Protein AF-A0A060YD06-F1 (afdb_monomer_lite)

Organism: Oncorhynchus mykiss (NCBI:txid8022)

Sequence (123 aa):
MFCADQNFDITQVVRFFSSKHGELAIYYEQEEGEKSSSRGIVGVCSETHWITRFLEKSQEGVTALRLASVVFYCLYKATLPYLSDFIILQPQAQTGPSAGSGSVRTVKTAMFGFSFQFSDFWK

Foldseek 3Di:
DPPPLPLDDVVVVVVVCVVDDFKAWEKEFDDPPDALLVFWFFDADPPQQWTFWIWHRDHPPPDPGRIGTDPDMGHDPVCVVVVVVCCVVCVVVVDPDDPDDGDTDGDPGGYRYDYDHPVNSVD

pLDDT: mean 71.17, std 20.57, range [27.7, 91.44]

Structure (mmCIF, N/CA/C/O backbone):
data_AF-A0A060YD06-F1
#
_entry.id   AF-A0A060YD06-F1
#
loop_
_atom_site.group_PDB
_atom_site.id
_atom_site.type_symbol
_atom_site.label_atom_id
_atom_site.label_alt_id
_atom_site.label_comp_id
_atom_site.label_asym_id
_atom_site.label_entity_id
_atom_site.label_seq_id
_atom_site.pdbx_PDB_ins_code
_atom_site.Cartn_x
_atom_site.Cartn_y
_atom_site.Cartn_z
_atom_site.occupancy
_atom_site.B_iso_or_equiv
_atom_site.auth_seq_id
_atom_site.auth_comp_id
_atom_site.auth_asym_id
_atom_site.auth_atom_id
_atom_site.pdbx_PDB_model_num
ATOM 1 N N . MET A 1 1 ? 17.313 -1.622 17.876 1.00 36.84 1 MET A N 1
ATOM 2 C CA . MET A 1 1 ? 16.736 -0.279 18.073 1.00 36.84 1 MET A CA 1
ATOM 3 C C . MET A 1 1 ? 15.233 -0.404 17.864 1.00 36.84 1 MET A C 1
ATOM 5 O O . MET A 1 1 ? 14.764 -0.278 16.744 1.00 36.84 1 MET A O 1
ATOM 9 N N . PHE A 1 2 ? 14.508 -0.812 18.909 1.00 34.81 2 PHE A N 1
ATOM 10 C CA . PHE A 1 2 ? 13.044 -0.773 18.907 1.00 34.81 2 PHE A CA 1
ATOM 11 C C . PHE A 1 2 ? 12.667 0.691 19.116 1.00 34.81 2 PHE A C 1
ATOM 13 O O . PHE A 1 2 ? 13.092 1.284 20.105 1.00 34.81 2 PHE A O 1
ATOM 20 N N . CYS A 1 3 ? 11.986 1.285 18.141 1.00 39.94 3 CYS A N 1
ATOM 21 C CA . CYS A 1 3 ? 11.454 2.637 18.242 1.00 39.94 3 CYS A CA 1
ATOM 22 C C . CYS A 1 3 ? 10.556 2.680 19.483 1.00 39.94 3 CYS A C 1
ATOM 24 O O . CYS A 1 3 ? 9.517 2.028 19.507 1.00 39.94 3 CYS A O 1
ATOM 26 N N . ALA A 1 4 ? 11.007 3.354 20.539 1.00 39.38 4 ALA A N 1
ATOM 27 C CA . ALA A 1 4 ? 10.306 3.466 21.815 1.00 39.38 4 ALA A CA 1
ATOM 28 C C . ALA A 1 4 ? 9.263 4.597 21.772 1.00 39.38 4 ALA A C 1
ATOM 30 O O . ALA A 1 4 ? 9.102 5.328 22.744 1.00 39.38 4 ALA A O 1
ATOM 31 N N . ASP A 1 5 ? 8.577 4.746 20.638 1.00 44.28 5 ASP A N 1
ATOM 32 C CA . ASP A 1 5 ? 7.366 5.552 20.566 1.00 44.28 5 ASP A CA 1
ATOM 33 C C . ASP A 1 5 ? 6.222 4.690 21.098 1.00 44.28 5 ASP A C 1
ATOM 35 O O . ASP A 1 5 ? 5.776 3.753 20.438 1.00 44.28 5 ASP A O 1
ATOM 39 N N . GLN A 1 6 ? 5.758 4.999 22.312 1.00 46.16 6 GLN A N 1
ATOM 40 C CA . GLN A 1 6 ? 4.6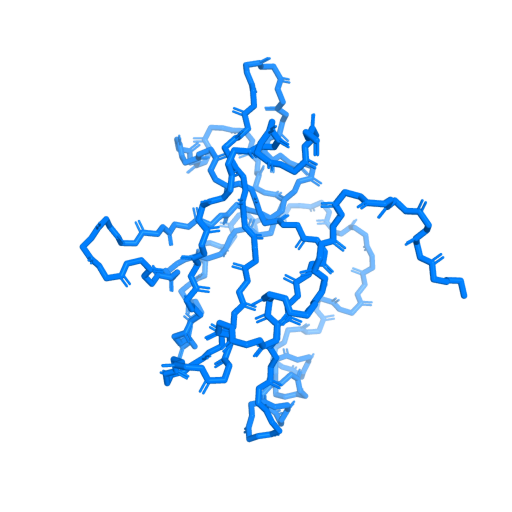51 4.309 23.003 1.00 46.16 6 GLN A CA 1
ATOM 41 C C . GLN A 1 6 ? 3.313 4.360 22.245 1.00 46.16 6 GLN A C 1
ATOM 43 O O . GLN A 1 6 ? 2.361 3.686 22.620 1.00 46.16 6 GLN A O 1
ATOM 48 N N . ASN A 1 7 ? 3.274 5.133 21.167 1.00 54.72 7 ASN A N 1
ATOM 49 C CA . ASN A 1 7 ? 2.097 5.483 20.401 1.00 54.72 7 ASN A CA 1
ATOM 50 C C . ASN A 1 7 ? 1.837 4.540 19.222 1.00 54.72 7 ASN A C 1
ATOM 52 O O . ASN A 1 7 ? 0.695 4.392 18.810 1.00 54.72 7 ASN A O 1
ATOM 56 N N . PHE A 1 8 ? 2.854 3.852 18.690 1.00 65.81 8 PHE A N 1
ATOM 57 C CA . PHE A 1 8 ? 2.685 2.940 17.554 1.00 65.81 8 PHE A CA 1
ATOM 58 C C . PHE A 1 8 ? 2.504 1.485 18.013 1.00 65.81 8 PHE A C 1
ATOM 60 O O . PHE A 1 8 ? 3.469 0.792 18.346 1.00 65.81 8 PHE A O 1
ATOM 67 N N . ASP A 1 9 ? 1.264 0.987 17.988 1.00 75.19 9 ASP A N 1
ATOM 68 C CA . ASP A 1 9 ? 0.961 -0.403 18.347 1.00 75.19 9 ASP A CA 1
ATOM 69 C C . ASP A 1 9 ? 1.152 -1.360 17.158 1.00 75.19 9 ASP A C 1
ATOM 71 O O . ASP A 1 9 ? 0.230 -1.671 16.396 1.00 75.19 9 ASP A O 1
ATOM 75 N N . ILE A 1 10 ? 2.368 -1.898 17.034 1.00 80.06 10 ILE A N 1
ATOM 76 C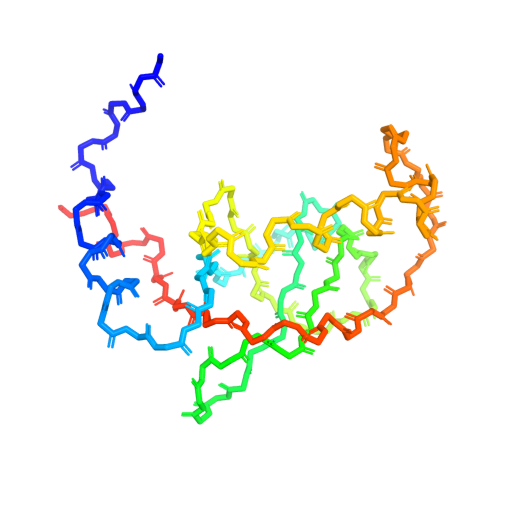 CA . ILE A 1 10 ? 2.699 -2.928 16.038 1.00 80.06 10 ILE A CA 1
ATOM 77 C C . ILE A 1 10 ? 1.795 -4.171 16.147 1.00 80.06 10 ILE A C 1
ATOM 79 O O . ILE A 1 10 ? 1.554 -4.851 15.149 1.00 80.06 10 ILE A O 1
ATOM 83 N N . THR A 1 11 ? 1.246 -4.469 17.328 1.00 83.75 11 THR A N 1
ATOM 84 C CA . THR A 1 11 ? 0.358 -5.623 17.532 1.00 83.75 11 THR A CA 1
ATOM 85 C C . THR A 1 11 ? -0.943 -5.445 16.764 1.00 83.75 11 THR A C 1
ATOM 87 O O . THR A 1 11 ? -1.426 -6.394 16.143 1.00 83.75 11 THR A O 1
ATOM 90 N N . GLN A 1 12 ? -1.509 -4.235 16.767 1.00 81.06 12 GLN A N 1
ATOM 91 C CA . GLN A 1 12 ? -2.704 -3.916 15.983 1.00 81.06 12 GLN A CA 1
ATOM 92 C C . GLN A 1 12 ? -2.436 -4.026 14.486 1.00 81.06 12 GLN A C 1
ATOM 94 O O . GLN A 1 12 ? -3.240 -4.624 13.771 1.00 81.06 12 GLN A O 1
ATOM 99 N N . VAL A 1 13 ? -1.281 -3.540 14.027 1.00 81.12 13 VAL A N 1
ATOM 100 C CA . VAL A 1 13 ? -0.861 -3.650 12.622 1.00 81.12 13 VAL A CA 1
ATOM 101 C C . VAL A 1 13 ? -0.777 -5.117 12.191 1.00 81.12 13 VAL A C 1
ATOM 103 O O . VAL A 1 13 ? -1.354 -5.497 11.173 1.00 81.12 13 VAL A O 1
ATOM 106 N N . VAL A 1 14 ? -0.136 -5.974 12.994 1.00 85.88 14 VAL A N 1
ATOM 107 C CA . VAL A 1 14 ? -0.012 -7.414 12.701 1.00 85.88 14 VAL A CA 1
ATOM 108 C C . VAL A 1 14 ? -1.371 -8.117 12.715 1.00 85.88 14 VAL A C 1
ATOM 110 O O . VAL A 1 14 ? -1.645 -8.942 11.839 1.00 85.88 14 VAL A O 1
ATOM 113 N N . ARG A 1 15 ? -2.245 -7.795 13.677 1.00 85.69 15 ARG A N 1
ATOM 114 C CA . ARG A 1 15 ? -3.612 -8.345 13.737 1.00 85.69 15 ARG A CA 1
ATOM 115 C C . ARG A 1 15 ? -4.427 -7.946 12.512 1.00 85.69 15 ARG A C 1
ATOM 117 O O . ARG A 1 15 ? -5.085 -8.800 11.922 1.00 85.69 15 ARG A O 1
ATOM 124 N N . PHE A 1 16 ? -4.351 -6.680 12.107 1.00 82.38 16 PHE A N 1
ATOM 125 C CA . PHE A 1 16 ? -5.030 -6.192 10.914 1.00 82.38 16 PHE A CA 1
ATOM 126 C C . PHE A 1 16 ? -4.509 -6.881 9.653 1.00 82.38 16 PHE A C 1
ATOM 128 O O . PHE A 1 16 ? -5.312 -7.426 8.898 1.00 82.38 16 PHE A O 1
ATOM 135 N N . PHE A 1 17 ? -3.186 -6.933 9.468 1.00 85.81 17 PHE A N 1
ATOM 136 C CA . PHE A 1 17 ? -2.552 -7.634 8.349 1.00 85.81 17 PHE A CA 1
ATOM 137 C C . PHE A 1 17 ? -3.007 -9.096 8.276 1.00 85.81 17 PHE A C 1
ATOM 139 O O . PHE A 1 17 ? -3.409 -9.571 7.222 1.00 85.81 17 PHE A O 1
ATOM 146 N N . SER A 1 18 ? -3.063 -9.782 9.419 1.00 86.88 18 SER A N 1
ATOM 147 C CA . SER A 1 18 ? -3.525 -11.174 9.492 1.00 86.88 18 SER A CA 1
ATOM 148 C C . SER A 1 18 ? -5.016 -11.347 9.166 1.00 86.88 18 SER A C 1
ATOM 150 O O . SER A 1 18 ? -5.435 -12.444 8.810 1.00 86.88 18 SER A O 1
ATOM 152 N N . SER A 1 19 ? -5.826 -10.290 9.292 1.00 84.00 19 SER A N 1
ATOM 153 C CA . SER A 1 19 ? -7.270 -10.316 9.011 1.00 84.00 19 SER A CA 1
ATOM 154 C C . SER A 1 19 ? -7.632 -10.035 7.547 1.00 84.00 19 SER A C 1
ATOM 156 O O . SER A 1 19 ? -8.793 -10.188 7.160 1.00 84.00 19 SER A O 1
ATOM 158 N N . LYS A 1 20 ? -6.670 -9.591 6.728 1.00 78.56 20 LYS A N 1
ATOM 159 C CA . LYS A 1 20 ? -6.879 -9.209 5.325 1.00 78.56 20 LYS A CA 1
ATOM 160 C C . LYS A 1 20 ? -6.116 -10.145 4.395 1.00 78.56 20 LYS A C 1
ATOM 162 O O . LYS A 1 20 ? -5.066 -10.662 4.739 1.00 78.56 20 LYS A O 1
ATOM 167 N N . HIS A 1 21 ? -6.636 -10.338 3.186 1.00 77.19 21 HIS A N 1
ATOM 168 C CA . HIS A 1 21 ? -5.945 -11.081 2.134 1.00 77.19 21 HIS A CA 1
ATOM 169 C C . HIS A 1 21 ? -5.179 -10.123 1.215 1.00 77.19 21 HIS A C 1
ATOM 171 O O . HIS A 1 21 ? -5.672 -9.776 0.145 1.00 77.19 21 HIS A O 1
ATOM 177 N N . GLY A 1 22 ? -3.985 -9.700 1.639 1.00 84.00 22 GLY A N 1
ATOM 178 C CA . GLY A 1 22 ? -2.997 -8.996 0.809 1.00 84.00 22 GLY A CA 1
ATOM 179 C C . GLY A 1 22 ? -2.001 -8.168 1.616 1.00 84.00 22 GLY A C 1
ATOM 180 O O . GLY A 1 22 ? -2.019 -8.193 2.84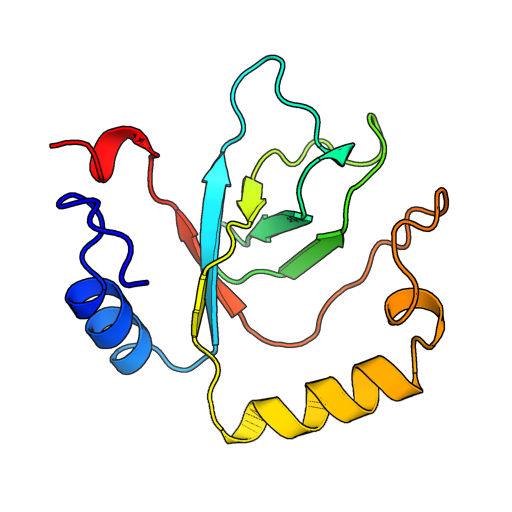3 1.00 84.00 22 GLY A O 1
ATOM 181 N N . GLU A 1 23 ? -1.116 -7.459 0.917 1.00 87.44 23 GLU A N 1
ATOM 182 C CA . GLU A 1 23 ? -0.011 -6.733 1.556 1.00 87.44 23 GLU A CA 1
ATOM 183 C C . GLU A 1 23 ? -0.485 -5.478 2.268 1.00 87.44 23 GLU A C 1
ATOM 185 O O . GLU A 1 23 ? -1.534 -4.945 1.930 1.00 87.44 23 GLU A O 1
ATOM 190 N N . LEU A 1 24 ? 0.282 -4.978 3.233 1.00 86.88 24 LEU A N 1
ATOM 191 C CA . LEU A 1 24 ? -0.067 -3.762 3.963 1.00 86.88 24 LEU A CA 1
ATOM 192 C C . LEU A 1 24 ? 1.006 -2.698 3.773 1.00 86.88 24 LEU A C 1
ATOM 194 O O . LEU A 1 24 ? 2.188 -2.967 3.983 1.00 86.88 24 LEU A O 1
ATOM 198 N N . ALA A 1 25 ? 0.581 -1.478 3.463 1.00 86.25 25 ALA A N 1
ATOM 199 C CA . ALA A 1 25 ? 1.398 -0.280 3.600 1.00 86.25 25 ALA A CA 1
ATOM 200 C C . ALA A 1 25 ? 0.624 0.780 4.384 1.00 86.25 25 ALA A C 1
ATOM 202 O O . ALA A 1 25 ? -0.581 0.962 4.193 1.00 86.25 25 ALA A O 1
ATOM 203 N N . ILE A 1 26 ? 1.322 1.483 5.269 1.00 83.19 26 ILE A N 1
ATOM 204 C CA . ILE A 1 26 ? 0.734 2.582 6.035 1.00 83.19 26 ILE A CA 1
ATOM 205 C C . ILE A 1 26 ? 0.973 3.888 5.277 1.00 83.19 26 ILE A C 1
ATOM 207 O O . ILE A 1 26 ? 2.073 4.130 4.771 1.00 83.19 26 ILE A O 1
ATOM 211 N N . TYR A 1 27 ? -0.051 4.735 5.211 1.00 86.06 27 TYR A N 1
ATOM 212 C CA . TYR A 1 27 ? 0.049 6.062 4.619 1.00 86.06 27 TYR A CA 1
ATOM 213 C C . TYR A 1 27 ? -0.620 7.119 5.500 1.00 86.06 27 TYR A C 1
ATOM 215 O O . TYR A 1 27 ? -1.460 6.808 6.345 1.00 86.06 27 TYR A O 1
ATOM 223 N N . TYR A 1 28 ? -0.247 8.374 5.272 1.00 83.44 28 TYR A N 1
ATOM 224 C CA . TYR A 1 28 ? -0.870 9.552 5.867 1.00 83.44 28 TYR A CA 1
ATOM 225 C C . TYR A 1 28 ? -1.159 10.584 4.780 1.00 83.44 28 TYR A C 1
ATOM 227 O O . TYR A 1 28 ? -0.577 10.530 3.697 1.00 83.44 28 TYR A O 1
ATOM 235 N N . GLU A 1 29 ? -2.061 11.519 5.046 1.00 87.69 29 GLU A N 1
ATOM 236 C CA . GLU A 1 29 ? -2.269 12.667 4.169 1.00 87.69 29 GLU A CA 1
ATOM 237 C C . GLU A 1 29 ? -1.274 13.777 4.516 1.00 87.69 29 GLU A C 1
ATOM 239 O O . GLU A 1 29 ? -1.201 14.207 5.663 1.00 87.69 29 GLU A O 1
ATOM 244 N N . GLN A 1 30 ? -0.498 14.221 3.527 1.00 84.81 30 GLN A N 1
ATOM 245 C CA . GLN A 1 30 ? 0.484 15.288 3.687 1.00 84.81 30 GLN A CA 1
ATOM 246 C C . GLN A 1 30 ? -0.186 16.625 4.021 1.00 84.81 30 GLN A C 1
ATOM 248 O O . GLN A 1 30 ? -1.065 17.085 3.283 1.00 84.81 30 GLN A O 1
ATOM 253 N N . GLU A 1 31 ? 0.322 17.306 5.042 1.00 86.38 31 GLU A N 1
ATOM 254 C CA . GLU A 1 31 ? -0.089 18.647 5.453 1.00 86.38 31 GLU A CA 1
ATOM 255 C C . GLU A 1 31 ? 0.280 19.706 4.409 1.00 86.38 31 GLU A C 1
ATOM 257 O O . GLU A 1 31 ? 1.157 19.511 3.562 1.00 86.38 31 GLU A O 1
ATOM 262 N N . GLU A 1 32 ? -0.394 20.853 4.449 1.00 82.88 32 GLU A N 1
ATOM 263 C CA . GLU A 1 32 ? -0.103 21.973 3.556 1.00 82.88 32 GLU A CA 1
ATOM 264 C C . GLU A 1 32 ? 1.349 22.458 3.745 1.00 82.88 32 GLU A C 1
ATOM 266 O O . GLU A 1 32 ? 1.797 22.736 4.852 1.00 82.88 32 GLU A O 1
ATOM 271 N N . GLY A 1 33 ? 2.115 22.520 2.650 1.00 84.06 33 GLY A N 1
ATOM 272 C CA . GLY A 1 33 ? 3.545 22.859 2.668 1.00 84.06 33 GLY A CA 1
ATOM 273 C C . GLY A 1 33 ? 4.502 21.660 2.648 1.00 84.06 33 GLY A C 1
ATOM 274 O O . GLY A 1 33 ? 5.674 21.827 2.295 1.00 84.06 33 GLY A O 1
ATOM 275 N N . GLU A 1 34 ? 4.031 20.440 2.925 1.00 85.00 34 GLU A N 1
ATOM 276 C CA . GLU A 1 34 ? 4.842 19.239 2.714 1.00 85.00 34 GLU A CA 1
ATOM 277 C C . GLU A 1 34 ? 5.046 18.957 1.218 1.00 85.00 34 GLU A C 1
ATOM 279 O O . GLU A 1 34 ? 4.106 18.978 0.414 1.00 85.00 34 GLU A O 1
ATOM 284 N N . LYS A 1 35 ? 6.296 18.648 0.849 1.00 84.25 35 LYS A N 1
ATOM 285 C CA . LYS A 1 35 ? 6.700 18.385 -0.536 1.00 84.25 35 LYS A CA 1
ATOM 286 C C . LYS A 1 35 ? 6.553 16.914 -0.897 1.00 84.25 35 LYS A C 1
ATOM 288 O O . LYS A 1 35 ? 7.150 16.046 -0.253 1.00 84.25 35 LYS A O 1
ATOM 293 N N . SER A 1 36 ? 5.874 16.629 -2.004 1.00 83.88 36 SER A N 1
ATOM 294 C CA . SER A 1 36 ? 5.723 15.266 -2.539 1.00 83.88 36 SER A CA 1
ATOM 295 C C . SER A 1 36 ? 7.036 14.635 -3.022 1.00 83.88 36 SER A C 1
ATOM 297 O O . SER A 1 36 ? 7.133 13.418 -3.127 1.00 83.88 36 SER A O 1
ATOM 299 N N . SER A 1 37 ? 8.080 15.437 -3.245 1.00 86.19 37 SER A N 1
ATOM 300 C CA . SER A 1 37 ? 9.415 14.969 -3.644 1.00 86.19 37 SER A CA 1
ATOM 301 C C . SER A 1 37 ? 10.220 14.334 -2.505 1.00 86.19 37 SER A C 1
ATOM 303 O O . SER A 1 37 ? 11.277 13.750 -2.742 1.00 86.19 37 SER A O 1
ATOM 305 N N . SER A 1 38 ? 9.734 14.426 -1.265 1.00 84.31 38 SER A N 1
ATOM 306 C CA . SER A 1 38 ? 10.408 13.881 -0.081 1.00 84.31 38 S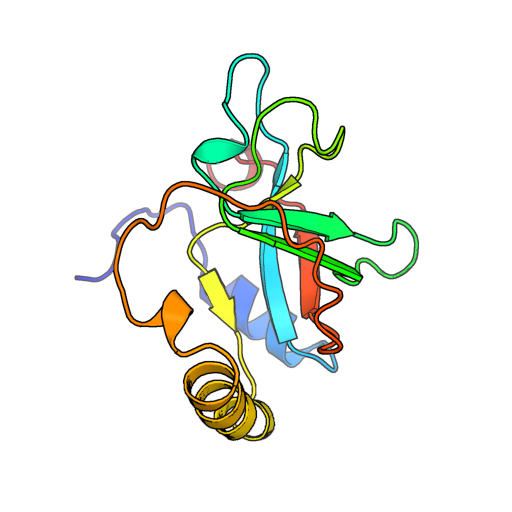ER A CA 1
ATOM 307 C C . SER A 1 38 ? 9.959 12.462 0.296 1.00 84.31 38 SER A C 1
ATOM 309 O O . SER A 1 38 ? 10.663 11.770 1.038 1.00 84.31 38 SER A O 1
ATOM 311 N N . ARG A 1 39 ? 8.803 12.014 -0.212 1.00 86.44 39 ARG A N 1
ATOM 312 C CA . ARG A 1 39 ? 8.139 10.756 0.160 1.00 86.44 39 ARG A CA 1
ATOM 313 C C . ARG A 1 39 ? 7.639 10.000 -1.071 1.00 86.44 39 ARG A C 1
ATOM 315 O O . ARG A 1 39 ? 7.537 10.557 -2.160 1.00 86.44 39 ARG A O 1
ATOM 322 N N . GLY A 1 40 ? 7.317 8.723 -0.886 1.00 87.31 40 GLY A N 1
ATOM 323 C CA . GLY A 1 40 ? 6.540 7.966 -1.863 1.00 87.31 40 GLY A CA 1
ATOM 324 C C . GLY A 1 40 ? 5.063 8.346 -1.763 1.00 87.31 40 GLY A C 1
ATOM 325 O O . GLY A 1 40 ? 4.509 8.310 -0.668 1.00 87.31 40 GLY A O 1
ATOM 326 N N . ILE A 1 41 ? 4.430 8.710 -2.878 1.00 90.44 41 ILE A N 1
ATOM 327 C CA . ILE A 1 41 ? 3.009 9.077 -2.933 1.00 90.44 41 ILE A CA 1
ATOM 328 C C . ILE A 1 41 ? 2.185 7.891 -3.419 1.00 90.44 41 ILE A C 1
ATOM 330 O O . ILE A 1 41 ? 2.492 7.297 -4.455 1.00 90.44 41 ILE A O 1
ATOM 334 N N . VAL A 1 42 ? 1.117 7.561 -2.700 1.00 88.88 42 VAL A N 1
ATOM 335 C CA . VAL A 1 42 ? 0.210 6.462 -3.026 1.00 88.88 42 VAL A CA 1
ATOM 336 C C . VAL A 1 42 ? -1.117 6.969 -3.575 1.00 88.88 42 VAL A C 1
ATOM 338 O O . VAL A 1 42 ? -1.671 7.969 -3.129 1.00 88.88 42 VAL A O 1
ATOM 341 N N . GLY A 1 43 ? -1.641 6.263 -4.571 1.00 89.75 43 GLY A N 1
ATOM 342 C CA . GLY A 1 43 ? -3.031 6.391 -4.996 1.00 89.75 43 GLY A CA 1
ATOM 343 C C . GLY A 1 43 ? -3.840 5.255 -4.399 1.00 89.75 43 GLY A C 1
ATOM 344 O O . GLY A 1 43 ? -3.473 4.096 -4.587 1.00 89.75 43 GLY A O 1
ATOM 345 N N . VAL A 1 44 ? -4.933 5.571 -3.710 1.00 86.00 44 VAL A N 1
ATOM 346 C CA . VAL A 1 44 ? -5.766 4.590 -3.003 1.00 86.00 44 VAL A CA 1
ATOM 347 C C . VAL A 1 44 ? -7.182 4.626 -3.567 1.00 86.00 44 VAL A C 1
ATOM 349 O O . VAL A 1 44 ? -7.742 5.700 -3.774 1.00 86.00 44 VAL A O 1
ATOM 352 N N . CYS A 1 45 ? -7.758 3.458 -3.844 1.00 84.69 45 CYS A N 1
ATOM 353 C CA . CYS A 1 45 ? -9.165 3.345 -4.212 1.00 84.69 45 CYS A CA 1
ATOM 354 C C . CYS A 1 45 ? -10.040 3.630 -2.986 1.00 84.69 45 CYS A C 1
ATOM 356 O O . CYS A 1 45 ? -9.882 2.975 -1.959 1.00 84.69 45 CYS A O 1
ATOM 358 N N . SER A 1 46 ? -10.976 4.573 -3.096 1.00 83.31 46 SER A N 1
ATOM 359 C CA . SER A 1 46 ? -11.848 4.985 -1.988 1.00 83.31 46 SER A CA 1
ATOM 360 C C . SER A 1 46 ? -12.795 3.888 -1.498 1.00 83.31 46 SER A C 1
ATOM 362 O O . SER A 1 46 ? -13.241 3.945 -0.361 1.00 83.31 46 SER A O 1
ATOM 364 N N . GLU A 1 47 ? -13.120 2.908 -2.343 1.00 83.44 47 GLU A N 1
ATOM 365 C CA . GLU A 1 47 ? -14.066 1.838 -2.006 1.00 83.44 47 GLU A CA 1
ATOM 366 C C . GLU A 1 47 ? -13.372 0.642 -1.349 1.00 83.44 47 GLU A C 1
ATOM 368 O O . GLU A 1 47 ? -13.835 0.116 -0.340 1.00 83.44 47 GLU A O 1
ATOM 373 N N . THR A 1 48 ? -12.250 0.195 -1.919 1.00 80.88 48 THR A N 1
ATOM 374 C CA . THR A 1 48 ? -11.556 -1.027 -1.475 1.00 80.88 48 THR A CA 1
ATOM 375 C C . THR A 1 48 ? -10.370 -0.755 -0.561 1.00 80.88 48 THR A C 1
ATOM 377 O O . THR A 1 48 ? -9.823 -1.689 0.028 1.00 80.88 48 THR A O 1
ATOM 380 N N . HIS A 1 49 ? -9.941 0.506 -0.463 1.00 81.62 49 HIS A N 1
ATOM 381 C CA . HIS A 1 49 ? -8.702 0.921 0.193 1.00 81.62 49 HIS A CA 1
ATOM 382 C C . HIS A 1 49 ? -7.441 0.250 -0.375 1.00 81.62 49 HIS A C 1
ATOM 384 O O . HIS A 1 49 ? -6.404 0.157 0.282 1.00 81.62 49 HIS A O 1
ATOM 390 N N . TRP A 1 50 ? -7.497 -0.216 -1.623 1.00 83.44 50 TRP A N 1
ATOM 391 C CA . TRP A 1 50 ? -6.325 -0.757 -2.303 1.00 83.44 50 TRP A CA 1
ATOM 392 C C . TRP A 1 50 ? -5.460 0.358 -2.862 1.00 83.44 50 TRP A C 1
ATOM 394 O O . TRP A 1 50 ? -5.943 1.271 -3.535 1.00 83.44 50 TRP A O 1
ATOM 404 N N . ILE A 1 51 ? -4.159 0.243 -2.639 1.00 85.25 51 ILE A N 1
ATOM 405 C CA . ILE A 1 51 ? -3.151 1.032 -3.322 1.00 85.25 51 ILE A CA 1
ATOM 406 C C . ILE A 1 51 ? -3.127 0.576 -4.779 1.00 85.25 51 ILE A C 1
ATOM 408 O O . ILE A 1 51 ? -2.860 -0.577 -5.104 1.00 85.25 51 ILE A O 1
ATOM 412 N N . THR A 1 52 ? -3.421 1.517 -5.663 1.00 86.81 52 THR A N 1
ATOM 413 C CA . THR A 1 52 ? -3.484 1.326 -7.118 1.00 86.81 52 THR A CA 1
ATOM 414 C C . THR A 1 52 ? -2.260 1.900 -7.826 1.00 86.81 52 THR A C 1
ATOM 416 O O . THR A 1 52 ? -1.996 1.595 -8.992 1.00 86.81 52 THR A O 1
ATOM 419 N N . ARG A 1 53 ? -1.507 2.762 -7.134 1.00 85.81 53 ARG A N 1
ATOM 420 C CA . ARG A 1 53 ? -0.360 3.485 -7.680 1.00 85.81 53 ARG A CA 1
ATOM 421 C C . ARG A 1 53 ? 0.619 3.844 -6.574 1.00 85.81 53 ARG A C 1
ATOM 423 O O . ARG A 1 53 ? 0.193 4.237 -5.493 1.00 85.81 53 ARG A O 1
ATOM 430 N N . PHE A 1 54 ? 1.908 3.779 -6.889 1.00 87.31 54 PHE A N 1
ATOM 431 C CA . PHE A 1 54 ? 2.985 4.263 -6.032 1.00 87.31 54 PHE A CA 1
ATOM 432 C C . PHE A 1 54 ? 3.939 5.130 -6.863 1.00 87.31 54 PHE A C 1
ATOM 434 O O . PHE A 1 54 ? 4.388 4.716 -7.933 1.00 87.31 54 PHE A O 1
ATOM 441 N N . LEU A 1 55 ? 4.222 6.341 -6.390 1.00 87.06 55 LEU A N 1
ATOM 442 C CA . LEU A 1 55 ? 5.107 7.316 -7.024 1.00 87.06 55 LEU A CA 1
ATOM 443 C C . LEU A 1 55 ? 6.263 7.626 -6.078 1.00 87.06 55 LEU A C 1
ATOM 445 O O . LEU A 1 55 ? 6.097 8.371 -5.116 1.00 87.06 55 LEU A O 1
ATOM 449 N N . GLU A 1 56 ? 7.438 7.071 -6.354 1.00 86.69 56 GLU A N 1
ATOM 450 C CA . GLU A 1 56 ? 8.632 7.341 -5.553 1.00 86.69 56 GLU A CA 1
ATOM 451 C C . GLU A 1 56 ? 9.115 8.779 -5.790 1.00 86.69 56 GLU A C 1
ATOM 453 O O . GLU A 1 56 ? 9.499 9.119 -6.911 1.00 86.69 56 GLU A O 1
ATOM 458 N N . LYS A 1 57 ? 9.093 9.615 -4.740 1.00 85.25 57 LYS A N 1
ATOM 459 C CA . LYS A 1 57 ? 9.644 10.986 -4.724 1.00 85.25 57 LYS A CA 1
ATOM 460 C C . LYS A 1 57 ? 9.224 11.814 -5.937 1.00 85.25 57 LYS A C 1
ATOM 462 O O . LYS A 1 57 ? 10.048 12.375 -6.662 1.00 85.25 57 LYS A O 1
ATOM 467 N N . SER A 1 58 ? 7.916 11.870 -6.163 1.00 81.62 58 SER A N 1
ATOM 468 C CA . SER A 1 58 ? 7.343 12.578 -7.304 1.00 81.62 58 SER A CA 1
ATOM 469 C C . SER A 1 58 ? 7.738 14.056 -7.303 1.00 81.62 58 SER A C 1
ATOM 471 O O . SER A 1 58 ? 7.690 14.721 -6.269 1.00 81.62 58 SER A O 1
ATOM 473 N N . GLN A 1 59 ? 8.067 14.597 -8.478 1.00 82.50 59 GLN A N 1
ATOM 474 C CA . GLN A 1 59 ? 8.222 16.042 -8.640 1.00 82.50 59 GLN A CA 1
ATOM 475 C C . GLN A 1 59 ? 6.896 16.761 -8.353 1.00 82.50 59 GLN A C 1
ATOM 477 O O . GLN A 1 59 ? 5.811 16.199 -8.546 1.00 82.50 59 GLN A O 1
ATOM 482 N N . GLU A 1 60 ? 6.997 18.006 -7.888 1.00 81.38 60 GLU A N 1
ATOM 483 C CA . GLU A 1 60 ? 5.836 18.865 -7.658 1.00 81.38 60 GLU A CA 1
ATOM 484 C C . GLU A 1 60 ? 5.073 19.087 -8.976 1.00 81.38 60 GLU A C 1
ATOM 486 O O . GLU A 1 60 ? 5.670 19.188 -10.047 1.00 81.38 60 GLU A O 1
ATOM 491 N N . GLY A 1 61 ? 3.740 19.097 -8.910 1.00 82.00 61 GLY A N 1
ATOM 492 C CA . GLY A 1 61 ? 2.865 19.269 -10.077 1.00 82.00 61 GLY A CA 1
ATOM 493 C C . GLY A 1 61 ? 2.581 18.002 -10.897 1.00 82.00 61 GLY A C 1
ATOM 494 O O . GLY A 1 61 ? 1.674 18.017 -11.723 1.00 82.00 61 GLY A O 1
ATOM 495 N N . VAL A 1 62 ? 3.283 16.886 -10.659 1.00 82.44 62 VAL A N 1
ATOM 496 C CA . VAL A 1 62 ? 3.039 15.608 -11.371 1.00 82.44 62 VAL A CA 1
ATOM 497 C C . VAL A 1 62 ? 1.767 14.901 -10.888 1.00 82.44 62 VAL A C 1
ATOM 499 O O . VAL A 1 62 ? 1.137 14.154 -11.636 1.00 82.44 62 VAL A O 1
ATOM 502 N N . THR A 1 63 ? 1.380 15.111 -9.632 1.00 84.31 63 THR A N 1
ATOM 503 C CA . THR A 1 63 ? 0.181 14.519 -9.037 1.00 84.31 63 THR A CA 1
ATOM 504 C C . THR A 1 63 ? -0.457 15.492 -8.055 1.00 84.31 63 THR A C 1
ATOM 506 O O . THR A 1 63 ? 0.244 16.252 -7.392 1.00 84.31 63 THR A O 1
ATOM 509 N N . ALA A 1 64 ? -1.785 15.442 -7.953 1.00 87.62 64 ALA A N 1
ATOM 510 C CA . ALA A 1 64 ? -2.544 16.128 -6.908 1.00 87.62 64 ALA A CA 1
ATOM 511 C C . ALA A 1 64 ? -2.747 15.248 -5.658 1.00 87.62 64 ALA A C 1
ATOM 513 O O . ALA A 1 64 ? -3.269 15.718 -4.652 1.00 87.62 64 ALA A O 1
ATOM 514 N N . LEU A 1 65 ? -2.358 13.967 -5.718 1.00 88.88 65 LEU A N 1
ATOM 515 C CA . LEU A 1 65 ? -2.461 13.051 -4.584 1.00 88.88 65 LEU A CA 1
ATOM 516 C C . LEU A 1 65 ? -1.514 13.483 -3.464 1.00 88.88 65 LEU A C 1
ATOM 518 O O . LEU A 1 65 ? -0.336 13.739 -3.711 1.00 88.88 65 LEU A O 1
ATOM 522 N N . ARG A 1 66 ? -2.033 13.492 -2.236 1.00 88.69 66 ARG A N 1
ATOM 523 C CA . ARG A 1 66 ? -1.290 13.863 -1.024 1.00 88.69 66 ARG A CA 1
ATOM 524 C C . ARG A 1 66 ? -1.081 12.704 -0.056 1.00 88.69 66 ARG A C 1
ATOM 526 O O . ARG A 1 66 ? -0.558 12.915 1.027 1.00 88.69 66 ARG A O 1
ATOM 533 N N . LEU A 1 67 ? -1.478 11.483 -0.411 1.00 89.56 67 LEU A N 1
ATOM 534 C CA . LEU A 1 67 ? -1.274 10.334 0.467 1.00 89.56 67 LEU A CA 1
ATOM 535 C C . LEU A 1 67 ? 0.188 9.888 0.380 1.00 89.56 67 LEU A C 1
ATOM 537 O O . LEU A 1 67 ? 0.614 9.369 -0.649 1.00 89.56 67 LEU A O 1
ATOM 541 N N . ALA A 1 68 ? 0.962 10.102 1.437 1.00 88.38 68 ALA A N 1
ATOM 542 C CA . ALA A 1 68 ? 2.359 9.709 1.528 1.00 88.38 68 ALA A CA 1
ATOM 543 C C . ALA A 1 68 ? 2.510 8.391 2.296 1.00 88.38 68 ALA A C 1
ATOM 545 O O . ALA A 1 68 ? 1.969 8.220 3.386 1.00 88.38 68 ALA A O 1
ATOM 546 N N . SER A 1 69 ? 3.281 7.463 1.734 1.00 85.50 69 SER A N 1
ATOM 547 C CA . SER A 1 69 ? 3.644 6.204 2.386 1.00 85.50 69 SER A CA 1
ATOM 548 C C . SER A 1 69 ? 4.706 6.437 3.459 1.00 85.50 69 SER A C 1
ATOM 550 O O . SER A 1 69 ? 5.672 7.177 3.239 1.00 85.50 69 SER A O 1
ATOM 552 N N . VAL A 1 70 ? 4.571 5.757 4.597 1.00 79.00 70 VAL A N 1
ATOM 553 C CA . VAL A 1 70 ? 5.605 5.716 5.645 1.00 79.00 70 VAL A CA 1
ATOM 554 C C . VAL A 1 70 ? 6.507 4.487 5.486 1.00 79.00 70 VAL A C 1
ATOM 556 O O . VAL A 1 70 ? 6.310 3.651 4.608 1.00 79.00 70 VAL A O 1
ATOM 559 N N . VAL A 1 71 ? 7.526 4.363 6.339 1.00 75.00 71 VAL A N 1
ATOM 560 C CA . VAL A 1 71 ? 8.535 3.284 6.304 1.00 75.00 71 VAL A CA 1
ATOM 561 C C . VAL A 1 71 ? 8.042 1.932 6.858 1.00 75.00 71 VAL A C 1
ATOM 563 O O . VAL A 1 71 ? 8.857 1.097 7.242 1.00 75.00 71 VAL A O 1
ATOM 566 N N . PHE A 1 72 ? 6.728 1.695 6.901 1.00 79.75 72 PHE A N 1
ATOM 567 C CA . PHE A 1 72 ? 6.136 0.475 7.457 1.00 79.75 72 PHE A CA 1
ATOM 568 C C . PHE A 1 72 ? 5.328 -0.293 6.416 1.00 79.75 72 PHE A C 1
ATOM 570 O O . PHE A 1 72 ? 4.358 0.221 5.855 1.00 79.75 72 PHE A O 1
ATOM 577 N N . TYR A 1 73 ? 5.717 -1.555 6.224 1.00 86.00 73 TYR A N 1
ATOM 578 C CA . TYR A 1 73 ? 5.103 -2.487 5.287 1.00 86.00 73 TYR A CA 1
ATOM 579 C C . TYR A 1 73 ? 4.975 -3.867 5.936 1.00 86.00 73 TYR A C 1
ATOM 581 O O . TYR A 1 73 ? 5.888 -4.305 6.642 1.00 86.00 73 TYR A O 1
ATOM 589 N N . CYS A 1 74 ? 3.881 -4.577 5.670 1.00 87.75 74 CYS A N 1
ATOM 590 C CA . CYS A 1 74 ? 3.778 -6.009 5.942 1.00 87.75 74 CYS A CA 1
ATOM 591 C C . CYS A 1 74 ? 3.677 -6.741 4.611 1.00 87.75 74 CYS A C 1
ATOM 593 O O . CYS A 1 74 ? 2.793 -6.439 3.811 1.00 87.75 74 CYS A O 1
ATOM 595 N N . LEU A 1 75 ? 4.612 -7.668 4.394 1.00 88.38 75 LEU A N 1
ATOM 596 C CA . LEU A 1 75 ? 4.715 -8.451 3.172 1.00 88.38 75 LEU A CA 1
ATOM 597 C C . LEU A 1 75 ? 4.569 -9.942 3.481 1.00 88.38 75 LEU A C 1
ATOM 599 O O . LEU A 1 75 ? 5.249 -10.464 4.370 1.00 88.38 75 LEU A O 1
ATOM 603 N N . TYR A 1 76 ? 3.747 -10.655 2.720 1.00 88.19 76 TYR A N 1
ATOM 604 C CA . TYR A 1 76 ? 3.726 -12.108 2.750 1.00 88.19 76 TYR A CA 1
ATOM 605 C C . TYR A 1 76 ? 5.000 -12.680 2.137 1.00 88.19 76 TYR A C 1
ATOM 607 O O . TYR A 1 76 ? 5.558 -12.170 1.165 1.00 88.19 76 TYR A O 1
ATOM 615 N N . LYS A 1 77 ? 5.422 -13.835 2.661 1.00 91.44 77 LYS A N 1
ATOM 616 C CA . LYS A 1 77 ? 6.585 -14.578 2.154 1.00 91.44 77 LYS A CA 1
ATOM 617 C C . LYS A 1 77 ? 6.509 -14.831 0.643 1.00 91.44 77 LYS A C 1
ATOM 619 O O . LYS A 1 77 ? 7.533 -14.777 -0.029 1.00 91.44 77 LYS A O 1
ATOM 624 N N . ALA A 1 78 ? 5.309 -15.091 0.121 1.00 89.62 78 ALA A N 1
ATOM 625 C CA . ALA A 1 78 ? 5.074 -15.344 -1.299 1.00 89.62 78 ALA A CA 1
ATOM 626 C C . ALA A 1 78 ? 5.384 -14.134 -2.200 1.00 89.62 78 ALA A C 1
ATOM 628 O O . ALA A 1 78 ? 5.618 -14.317 -3.390 1.00 89.62 78 ALA A O 1
ATOM 629 N N . THR A 1 79 ? 5.424 -12.925 -1.637 1.00 86.56 79 THR A N 1
ATOM 630 C CA . THR A 1 79 ? 5.650 -11.679 -2.379 1.00 86.56 79 THR A CA 1
ATOM 631 C C . THR A 1 79 ? 7.121 -11.276 -2.426 1.00 86.56 79 THR A C 1
ATOM 633 O O . THR A 1 79 ? 7.539 -10.541 -3.318 1.00 86.56 79 THR A O 1
ATOM 636 N N . LEU A 1 80 ? 7.945 -11.801 -1.516 1.00 88.94 80 LEU A N 1
ATOM 637 C CA . LEU A 1 80 ? 9.372 -11.477 -1.449 1.00 88.94 80 LEU A CA 1
ATOM 638 C C . LEU A 1 80 ? 10.159 -11.769 -2.744 1.00 88.94 80 LEU A C 1
ATOM 640 O O . LEU A 1 80 ? 11.014 -10.947 -3.075 1.00 88.94 80 LEU A O 1
ATOM 644 N N . PRO A 1 81 ? 9.893 -12.847 -3.516 1.00 89.06 81 PRO A N 1
ATOM 645 C CA . PRO A 1 81 ? 10.594 -13.085 -4.781 1.00 89.06 81 PRO A CA 1
ATOM 646 C C . PRO A 1 81 ? 10.457 -11.941 -5.799 1.00 89.06 81 PRO A C 1
ATOM 648 O O . PRO A 1 81 ? 11.420 -11.634 -6.499 1.00 89.06 81 PRO A O 1
ATOM 651 N N . TYR A 1 82 ? 9.319 -11.235 -5.822 1.00 85.81 82 TYR A N 1
ATOM 652 C CA . TYR A 1 82 ? 9.110 -10.107 -6.739 1.00 85.81 82 TYR A CA 1
ATOM 653 C C . TYR A 1 82 ? 10.026 -8.912 -6.446 1.00 85.81 82 TYR A C 1
ATOM 655 O O . TYR A 1 82 ? 10.249 -8.085 -7.329 1.00 85.81 82 TYR A O 1
ATOM 663 N N . LEU A 1 83 ? 10.576 -8.798 -5.230 1.00 85.00 83 LEU A N 1
ATOM 664 C CA . LEU A 1 83 ? 11.571 -7.767 -4.922 1.00 85.00 83 LEU A CA 1
ATOM 665 C C . LEU A 1 83 ? 12.861 -8.007 -5.710 1.00 85.00 83 LEU A C 1
ATOM 667 O O . LEU A 1 83 ? 13.443 -7.061 -6.236 1.00 85.00 83 LEU A O 1
ATOM 671 N N . SER A 1 84 ? 13.289 -9.265 -5.832 1.00 86.50 84 SER A N 1
ATOM 672 C CA . SER A 1 84 ? 14.452 -9.630 -6.643 1.00 86.50 84 SER A CA 1
ATOM 673 C C . SER A 1 84 ? 14.206 -9.327 -8.118 1.00 86.50 84 SER A C 1
ATOM 675 O O . SER A 1 84 ? 15.039 -8.674 -8.748 1.00 86.50 84 SER A O 1
ATOM 677 N N . ASP A 1 85 ? 13.037 -9.707 -8.640 1.00 87.25 85 ASP A N 1
ATOM 678 C CA . ASP A 1 85 ? 12.644 -9.393 -10.017 1.00 87.25 85 ASP A CA 1
ATOM 679 C C . ASP A 1 85 ? 12.640 -7.880 -10.260 1.00 87.25 85 ASP A C 1
ATOM 681 O O . ASP A 1 85 ? 13.178 -7.400 -11.257 1.00 87.25 85 ASP A O 1
ATOM 685 N N . PHE A 1 86 ? 12.092 -7.104 -9.321 1.00 82.44 86 PHE A N 1
ATOM 686 C CA . PHE A 1 86 ? 12.071 -5.648 -9.407 1.00 82.44 86 PHE A CA 1
ATOM 687 C C . PHE A 1 86 ? 13.481 -5.058 -9.487 1.00 82.44 86 PHE A C 1
ATOM 689 O O . PHE A 1 86 ? 13.741 -4.221 -10.347 1.00 82.44 86 PHE A O 1
ATOM 696 N N . ILE A 1 87 ? 14.397 -5.508 -8.627 1.00 83.56 87 ILE A N 1
ATOM 697 C CA . ILE A 1 87 ? 15.786 -5.031 -8.585 1.00 83.56 87 ILE A CA 1
ATOM 698 C C . ILE A 1 87 ? 16.521 -5.321 -9.901 1.00 83.56 87 ILE A C 1
ATOM 700 O O . ILE A 1 87 ? 17.315 -4.492 -10.353 1.00 83.56 87 ILE A O 1
ATOM 704 N N . ILE A 1 88 ? 16.250 -6.471 -10.523 1.00 86.88 88 ILE A N 1
ATOM 705 C CA . ILE A 1 88 ? 16.823 -6.859 -11.820 1.00 86.88 88 ILE A CA 1
ATOM 706 C C . ILE A 1 88 ? 16.236 -6.000 -12.945 1.00 86.88 88 ILE A C 1
ATOM 708 O O . ILE A 1 88 ? 16.971 -5.483 -13.785 1.00 86.88 88 ILE A O 1
ATOM 712 N N . LEU A 1 89 ? 14.913 -5.823 -12.954 1.00 83.38 89 LEU A N 1
ATOM 713 C CA . LEU A 1 89 ? 14.206 -5.044 -13.973 1.00 83.38 89 LEU A CA 1
ATOM 714 C C . LEU A 1 89 ? 14.450 -3.537 -13.842 1.00 83.38 89 LEU A C 1
ATOM 716 O O . LEU A 1 89 ? 14.256 -2.799 -14.807 1.00 83.38 89 LEU A O 1
ATOM 720 N N . GLN A 1 90 ? 14.850 -3.067 -12.660 1.00 80.00 90 GLN A N 1
ATOM 721 C CA . GLN A 1 90 ? 15.080 -1.658 -12.351 1.00 80.00 90 GLN A CA 1
ATOM 722 C C . GLN A 1 90 ? 16.470 -1.445 -11.737 1.00 80.00 90 GLN A C 1
ATOM 724 O O . GLN A 1 90 ? 16.572 -1.067 -10.570 1.00 80.00 90 GLN A O 1
ATOM 729 N N . PRO A 1 91 ? 17.556 -1.589 -12.521 1.00 75.88 91 PRO A N 1
ATOM 730 C CA . PRO A 1 91 ? 18.917 -1.384 -12.017 1.00 75.88 91 PRO A CA 1
ATOM 731 C C . PRO A 1 91 ? 19.126 0.016 -11.417 1.00 75.88 91 PRO A C 1
ATOM 733 O O . PRO A 1 91 ? 19.874 0.185 -10.461 1.00 75.88 91 PRO A O 1
ATOM 736 N N . GLN A 1 92 ? 18.393 1.011 -11.930 1.00 73.00 92 GLN A N 1
ATOM 737 C CA . GLN A 1 92 ? 18.400 2.402 -11.459 1.00 73.00 92 GLN A CA 1
ATOM 738 C C . GLN A 1 92 ? 17.893 2.557 -10.012 1.00 73.00 92 GLN A C 1
ATOM 740 O O . GLN A 1 92 ? 18.161 3.567 -9.374 1.00 73.00 92 GLN A O 1
ATOM 745 N N . ALA A 1 93 ? 17.137 1.581 -9.494 1.00 66.00 93 ALA A N 1
ATOM 746 C CA . ALA A 1 93 ? 16.641 1.587 -8.119 1.00 66.00 93 ALA A CA 1
ATOM 747 C C . ALA A 1 93 ? 17.707 1.144 -7.100 1.00 66.00 93 ALA A C 1
ATOM 749 O O . ALA A 1 93 ? 17.509 1.308 -5.899 1.00 66.00 93 ALA A O 1
ATOM 750 N N . GLN A 1 94 ? 18.831 0.580 -7.562 1.00 59.41 94 GLN A N 1
ATOM 751 C CA . GLN A 1 94 ? 19.947 0.174 -6.701 1.00 59.41 94 GLN A CA 1
ATOM 752 C C . GLN A 1 94 ? 20.856 1.354 -6.327 1.00 59.41 94 GLN A C 1
ATOM 754 O O . GLN A 1 94 ? 21.608 1.271 -5.357 1.00 59.41 94 GLN A O 1
ATOM 759 N N . THR A 1 95 ? 20.799 2.456 -7.079 1.00 51.38 95 THR A N 1
ATOM 760 C CA . THR A 1 95 ? 21.608 3.651 -6.841 1.00 51.38 95 THR A CA 1
ATOM 761 C C . THR A 1 95 ? 20.795 4.707 -6.087 1.00 51.38 95 THR A C 1
ATOM 763 O O . THR A 1 95 ? 19.665 5.035 -6.445 1.00 51.38 95 THR A O 1
ATOM 766 N N . GLY A 1 96 ? 21.364 5.241 -5.000 1.00 53.81 96 GLY A N 1
ATOM 767 C CA . GLY A 1 96 ? 20.811 6.398 -4.285 1.00 53.81 96 GLY A CA 1
ATOM 768 C C . GLY A 1 96 ? 20.660 7.638 -5.186 1.00 53.81 96 GLY A C 1
ATOM 769 O O . GLY A 1 96 ? 21.071 7.633 -6.343 1.00 53.81 96 GLY A O 1
ATOM 770 N N . PRO A 1 97 ? 20.091 8.724 -4.639 1.00 47.84 97 PRO A N 1
ATOM 771 C CA . PRO A 1 97 ? 19.043 9.523 -5.275 1.00 47.84 97 PRO A CA 1
ATOM 772 C C . PRO A 1 97 ? 19.369 9.911 -6.723 1.00 47.84 97 PRO A C 1
ATOM 774 O O . PRO A 1 97 ? 20.103 10.863 -6.981 1.00 47.84 97 PRO A O 1
ATOM 777 N N . SER A 1 98 ? 18.765 9.209 -7.678 1.00 45.91 98 SER A N 1
ATOM 778 C CA . SER A 1 98 ? 18.724 9.641 -9.069 1.00 45.91 98 SER A CA 1
ATOM 779 C C . SER A 1 98 ? 17.644 10.715 -9.214 1.00 45.91 98 SER A C 1
ATOM 781 O O . SER A 1 98 ? 16.441 10.468 -9.130 1.00 45.91 98 SER A O 1
ATOM 783 N N . ALA A 1 99 ? 18.097 11.955 -9.385 1.00 45.09 99 ALA A N 1
ATOM 784 C CA . ALA A 1 99 ? 17.261 13.048 -9.840 1.00 45.09 99 ALA A CA 1
ATOM 785 C C . ALA A 1 99 ? 16.722 12.718 -11.242 1.00 45.09 99 ALA A C 1
ATOM 787 O O . ALA A 1 99 ? 17.493 12.560 -12.183 1.00 45.09 99 ALA A O 1
ATOM 788 N N . GLY A 1 100 ? 15.398 12.663 -11.384 1.00 44.19 100 GLY A N 1
ATOM 789 C CA . GLY A 1 100 ? 14.736 12.795 -12.681 1.00 44.19 100 GLY A CA 1
ATOM 790 C C . GLY A 1 100 ? 14.291 11.491 -13.338 1.00 44.19 100 GLY A C 1
ATOM 791 O O . GLY A 1 100 ? 15.036 10.832 -14.050 1.00 44.19 100 GLY A O 1
ATOM 792 N N . SER A 1 101 ? 13.010 11.182 -13.175 1.00 39.38 101 SER A N 1
ATOM 793 C CA . SER A 1 101 ? 12.027 11.087 -14.264 1.00 39.38 101 SER A CA 1
ATOM 794 C C . SER A 1 101 ? 10.790 10.435 -13.660 1.00 39.38 101 SER A C 1
ATOM 796 O O . SER A 1 101 ? 10.847 9.292 -13.207 1.00 39.38 101 SER A O 1
ATOM 798 N N . GLY A 1 102 ? 9.692 11.191 -13.579 1.00 46.12 102 GLY A N 1
ATOM 799 C CA . GLY A 1 102 ? 8.420 10.741 -13.021 1.00 46.12 102 GLY A CA 1
ATOM 800 C C . GLY A 1 102 ? 7.843 9.580 -13.825 1.00 46.12 102 GLY A C 1
ATOM 801 O O . GLY A 1 102 ? 7.004 9.767 -14.700 1.00 46.12 102 GLY A O 1
ATOM 802 N N . SER A 1 103 ? 8.293 8.364 -13.532 1.00 42.19 103 SER A N 1
ATOM 803 C CA . SER A 1 103 ? 7.697 7.148 -14.061 1.00 42.19 103 SER A CA 1
ATOM 804 C C . SER A 1 103 ? 6.508 6.805 -13.171 1.00 42.19 103 SER A C 1
ATOM 806 O O . SER A 1 103 ? 6.660 6.251 -12.084 1.00 42.19 103 SER A O 1
ATOM 808 N N . VAL A 1 104 ? 5.311 7.180 -13.623 1.00 43.41 104 VAL A N 1
ATOM 809 C CA . VAL A 1 104 ? 4.054 6.734 -13.020 1.00 43.41 104 VAL A CA 1
ATOM 810 C C . VAL A 1 104 ? 3.982 5.218 -13.163 1.00 43.41 104 VAL A C 1
ATOM 812 O O . VAL A 1 104 ? 3.825 4.709 -14.271 1.00 43.41 104 VAL A O 1
ATOM 815 N N . ARG A 1 105 ? 4.131 4.484 -12.056 1.00 51.78 105 ARG A N 1
ATOM 816 C CA . ARG A 1 105 ? 4.151 3.018 -12.080 1.00 51.78 105 ARG A CA 1
ATOM 817 C C . ARG A 1 105 ? 2.971 2.444 -11.311 1.00 51.78 105 ARG A C 1
ATOM 819 O O . ARG A 1 105 ? 2.768 2.696 -10.125 1.00 51.78 105 ARG A O 1
ATOM 826 N N . THR A 1 106 ? 2.182 1.652 -12.025 1.00 35.91 106 THR A N 1
ATOM 827 C CA . THR A 1 106 ? 1.148 0.790 -11.456 1.00 35.91 106 THR A CA 1
ATOM 828 C C . THR A 1 106 ? 1.840 -0.448 -10.898 1.00 35.91 106 THR A C 1
ATOM 830 O O . THR A 1 106 ? 2.193 -1.358 -11.647 1.00 35.91 106 THR A O 1
ATOM 833 N N . VAL A 1 107 ? 2.078 -0.476 -9.589 1.00 37.12 107 VAL A N 1
ATOM 834 C CA . VAL A 1 107 ? 2.512 -1.697 -8.903 1.00 37.12 107 VAL A CA 1
ATOM 835 C C . VAL A 1 107 ? 1.301 -2.629 -8.866 1.00 37.12 107 VAL A C 1
ATOM 837 O O . VAL A 1 107 ? 0.309 -2.328 -8.213 1.00 37.12 107 VAL A O 1
ATOM 840 N N . LYS A 1 108 ? 1.348 -3.743 -9.606 1.00 27.70 108 LYS A N 1
ATOM 841 C CA . LYS A 1 108 ? 0.288 -4.772 -9.629 1.00 27.70 108 LYS A CA 1
ATOM 842 C C . LYS A 1 108 ? 0.361 -5.714 -8.416 1.00 27.70 108 LYS A C 1
ATOM 844 O O . LYS A 1 108 ? 0.104 -6.906 -8.540 1.00 27.70 108 LYS A O 1
ATOM 849 N N . THR A 1 109 ? 0.703 -5.182 -7.250 1.00 34.78 109 THR A N 1
ATOM 850 C CA . THR A 1 109 ? 0.575 -5.894 -5.977 1.00 34.78 109 THR A CA 1
ATOM 851 C C . THR A 1 109 ? -0.552 -5.211 -5.234 1.00 34.78 109 THR A C 1
ATOM 853 O O . THR A 1 109 ? -0.480 -4.005 -5.006 1.00 34.78 109 THR A O 1
ATOM 856 N N . ALA A 1 110 ? -1.607 -5.957 -4.904 1.00 34.12 110 ALA A N 1
ATOM 857 C CA . ALA A 1 110 ? -2.680 -5.458 -4.057 1.00 34.12 110 ALA A CA 1
ATOM 858 C C . ALA A 1 110 ? -2.094 -5.169 -2.669 1.00 34.12 110 ALA A C 1
ATOM 860 O O . ALA A 1 110 ? -1.987 -6.056 -1.822 1.00 34.12 110 ALA A O 1
ATOM 861 N N . MET A 1 111 ? -1.639 -3.934 -2.477 1.00 41.62 111 MET A N 1
ATOM 862 C CA . MET A 1 111 ? -1.276 -3.421 -1.169 1.00 41.62 111 MET A CA 1
ATOM 863 C C . MET A 1 111 ? -2.520 -2.747 -0.612 1.00 41.62 111 MET A C 1
ATOM 865 O O . MET A 1 111 ? -3.026 -1.782 -1.174 1.00 41.62 111 MET A O 1
ATOM 869 N N . PHE A 1 112 ? -3.061 -3.288 0.462 1.00 38.53 112 PHE A N 1
ATOM 870 C CA . PHE A 1 112 ? -4.045 -2.619 1.285 1.00 38.53 112 PHE A CA 1
ATOM 871 C C . PHE A 1 112 ? -3.357 -1.415 1.914 1.00 38.53 112 PHE A C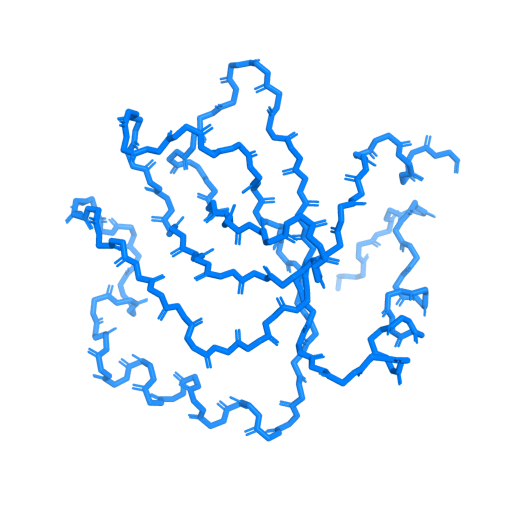 1
ATOM 873 O O . PHE A 1 112 ? -2.301 -1.528 2.539 1.00 38.53 112 PHE A O 1
ATOM 880 N N . GLY A 1 113 ? -3.943 -0.250 1.699 1.00 39.94 113 GLY A N 1
ATOM 881 C CA . GLY A 1 113 ? -3.554 0.955 2.389 1.00 39.94 113 GLY A CA 1
ATOM 882 C C . GLY A 1 113 ? -4.551 1.214 3.511 1.00 39.94 113 GLY A C 1
ATOM 883 O O . GLY A 1 113 ? -5.757 1.147 3.294 1.00 39.94 113 GLY A O 1
ATOM 884 N N . PHE A 1 114 ? -4.064 1.526 4.705 1.00 46.44 114 PHE A N 1
ATOM 885 C CA . PHE A 1 114 ? -4.910 2.059 5.769 1.00 46.44 114 PHE A CA 1
ATOM 886 C C . PHE A 1 114 ? -4.531 3.518 6.015 1.00 46.44 114 PHE A C 1
ATOM 888 O O . PHE A 1 114 ? -3.344 3.837 6.119 1.00 46.44 114 PHE A O 1
ATOM 895 N N . SER A 1 115 ? -5.542 4.386 6.087 1.00 38.00 115 SER A N 1
ATOM 896 C CA . SER A 1 115 ? -5.370 5.787 6.461 1.00 38.00 115 SER A CA 1
ATOM 897 C C . SER A 1 115 ? -5.353 5.872 7.975 1.00 38.00 115 SER A C 1
ATOM 899 O O . SER A 1 115 ? -6.364 5.579 8.609 1.00 38.00 115 SER A O 1
ATOM 901 N N . PHE A 1 116 ? -4.236 6.293 8.550 1.00 42.62 116 PHE A N 1
ATOM 902 C CA . PHE A 1 116 ? -4.229 6.794 9.918 1.00 42.62 116 PHE A CA 1
ATOM 903 C C . PHE A 1 116 ? -4.108 8.312 9.848 1.00 42.62 116 PHE A C 1
ATOM 905 O O . PHE A 1 116 ? -3.245 8.816 9.122 1.00 42.62 116 PHE A O 1
ATOM 912 N N . GLN A 1 117 ? -4.936 9.059 10.588 1.00 32.41 117 GLN A N 1
ATOM 913 C CA . GLN A 1 117 ? -4.526 10.427 10.883 1.00 32.41 117 GLN A CA 1
ATOM 914 C C . GLN A 1 117 ? -3.320 10.315 11.805 1.00 32.41 117 GLN A C 1
ATOM 916 O O . GLN A 1 117 ? -3.332 9.543 12.762 1.00 32.41 117 GLN A O 1
ATOM 921 N N . PHE A 1 118 ? -2.259 11.064 11.515 1.00 31.61 118 PHE A N 1
ATOM 922 C CA . PHE A 1 118 ? -1.053 11.052 12.339 1.00 31.61 118 PHE A CA 1
ATOM 923 C C . PHE A 1 118 ? -1.407 11.309 13.818 1.00 31.61 118 PHE A C 1
ATOM 925 O O . PHE A 1 118 ? -0.841 10.673 14.696 1.00 31.61 118 PHE A O 1
ATOM 932 N N . SER A 1 119 ? -2.444 12.119 14.081 1.00 32.22 119 SER A N 1
ATOM 933 C CA . SER A 1 119 ? -3.043 12.375 15.399 1.00 32.22 119 S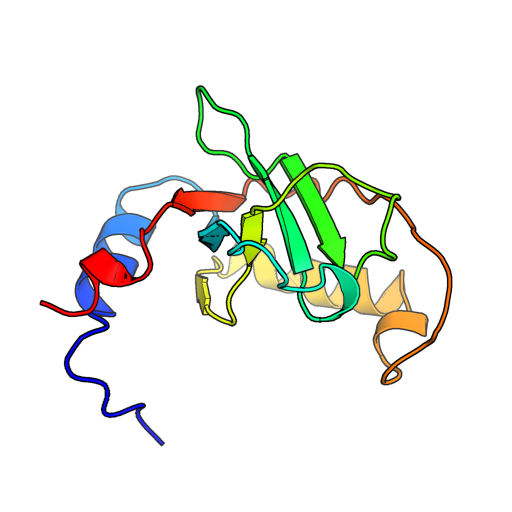ER A CA 1
ATOM 934 C C . SER A 1 119 ? -3.661 11.167 16.112 1.00 32.22 119 SER A C 1
ATOM 936 O O . SER A 1 119 ? -3.745 11.188 17.336 1.00 32.22 119 SER A O 1
ATOM 938 N N . ASP A 1 120 ? -4.101 10.132 15.395 1.00 35.25 120 ASP A N 1
ATOM 939 C CA . ASP A 1 120 ? -4.736 8.944 15.990 1.00 35.25 120 ASP A CA 1
ATOM 940 C C . ASP A 1 120 ? -3.729 8.041 16.702 1.00 35.25 120 ASP A C 1
ATOM 942 O O . ASP A 1 120 ? -4.112 7.248 17.559 1.00 35.25 120 ASP A O 1
ATOM 946 N N . PHE A 1 121 ? -2.443 8.192 16.377 1.00 34.94 121 PHE A N 1
ATOM 947 C CA . PHE A 1 121 ? -1.359 7.540 17.097 1.00 34.94 121 PHE A CA 1
ATOM 948 C C . PHE A 1 121 ? -0.909 8.347 18.330 1.00 34.94 121 PHE A C 1
ATOM 950 O O . PHE A 1 121 ? -0.400 7.751 19.262 1.00 34.94 121 PHE A O 1
ATOM 957 N N . TRP A 1 122 ? -1.128 9.668 18.405 1.00 30.70 122 TRP A N 1
ATOM 958 C CA . TRP A 1 122 ? -0.678 10.524 19.524 1.00 30.70 122 TRP A CA 1
ATOM 959 C C . TRP A 1 122 ? -1.717 10.697 20.654 1.00 30.70 122 TRP A C 1
ATOM 961 O O . TRP A 1 122 ? -1.941 11.824 21.106 1.00 30.70 122 TRP A O 1
ATOM 971 N N . LYS A 1 123 ? -2.361 9.617 21.115 1.00 34.59 123 LYS A N 1
ATOM 972 C CA . LYS A 1 123 ? -3.268 9.647 22.282 1.00 34.59 123 LYS A CA 1
ATOM 973 C C . LYS A 1 123 ? -2.823 8.719 23.399 1.00 34.59 123 LYS A C 1
ATOM 975 O O . LYS A 1 123 ? -2.596 7.530 23.105 1.00 34.59 123 LYS A O 1
#

Radius of gyration: 15.21 Å; chains: 1; bounding box: 36×38×37 Å

InterPro domains:
  IPR053034 Glucuronokinase-like [PTHR38710] (1-93)

Secondary structure (DSSP, 8-state):
-----TT--HHHHHHHHHHSSSEEEEEEEPPTT--GGGSEEEEE-TTT-EEEEEEETPPTTS----EEEEEEEE--GGGTHHHHHHHHH-GGGSSS--------B---S-EEEEE--HHHH--